Protein AF-A0A7K2VUW6-F1 (afdb_monomer_lite)

Secondary structure (DSSP, 8-state):
-BPPPTTS-SEETTEEEEEEEEEETTEEEEEEEETTS-EEEEEEE-HHHHT-HHHHHHHHHHHHHHHH--STTS-------TT---

Radius of gyration: 1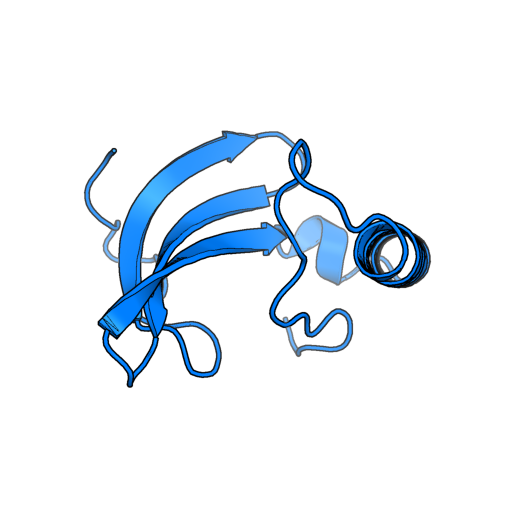3.23 Å; chains: 1; bounding box: 30×30×33 Å

pLDDT: mean 92.98, std 4.4, range [75.75, 98.12]

Foldseek 3Di:
DAADDPPGDCDDVQWGFGHWPDADDQFTWTFTAGPVGDTDIDTDGDPVQLPPPVSLVVVVVVLVVQCVDDDPPHDHDPDDDSPDDD

Sequence (86 aa):
MQPLGADEPAAVGPYRLLGRLGSGGMGRVYLGRSAGGRTVAVKIVHPQYALDEEFRARFRREVAAARRVGGAWTAPVLDADPDAPV

Structure (mmCIF, N/CA/C/O backbone):
data_AF-A0A7K2VUW6-F1
#
_entry.id   AF-A0A7K2VUW6-F1
#
loop_
_atom_site.group_PDB
_atom_site.id
_atom_site.type_symbol
_atom_site.label_atom_id
_atom_site.label_alt_id
_atom_site.label_comp_id
_atom_site.label_asym_id
_atom_site.label_entity_id
_atom_site.label_seq_id
_atom_site.pdbx_PDB_ins_code
_atom_site.Cartn_x
_atom_site.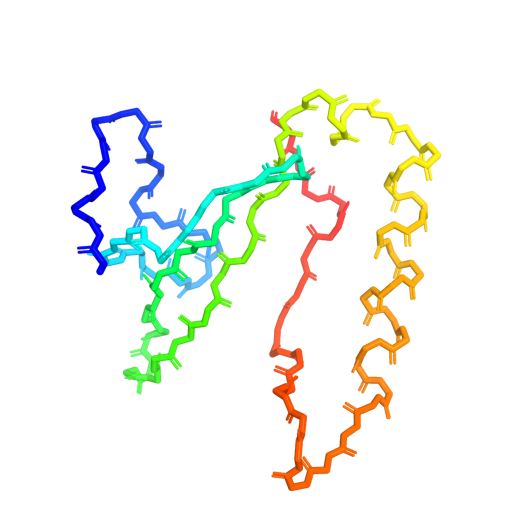Cartn_y
_atom_site.Cartn_z
_atom_site.occupancy
_atom_site.B_iso_or_equiv
_atom_site.auth_seq_id
_atom_site.auth_comp_id
_atom_site.auth_asym_id
_atom_site.auth_atom_id
_atom_site.pdbx_PDB_model_num
ATOM 1 N N . MET A 1 1 ? 2.623 15.723 5.083 1.00 79.38 1 MET A N 1
ATOM 2 C CA . MET A 1 1 ? 1.977 15.037 3.944 1.00 79.38 1 MET A CA 1
ATOM 3 C C . MET A 1 1 ? 2.029 15.967 2.748 1.00 79.38 1 MET A C 1
ATOM 5 O O . MET A 1 1 ? 1.767 17.149 2.927 1.00 79.38 1 MET A O 1
ATOM 9 N N . GLN A 1 2 ? 2.403 15.456 1.580 1.00 92.62 2 GLN A N 1
ATOM 10 C CA . GLN A 1 2 ? 2.421 16.211 0.325 1.00 92.62 2 GLN A CA 1
ATOM 11 C C . GLN A 1 2 ? 1.184 15.855 -0.520 1.00 92.62 2 GLN A C 1
ATOM 13 O O . GLN A 1 2 ? 0.693 14.728 -0.397 1.00 92.62 2 GLN A O 1
ATOM 18 N N . PRO A 1 3 ? 0.671 16.771 -1.360 1.00 94.19 3 PRO A N 1
ATOM 19 C CA . PRO A 1 3 ? -0.343 16.439 -2.360 1.00 94.19 3 PRO A CA 1
ATOM 20 C C . PRO A 1 3 ? 0.129 15.315 -3.292 1.00 94.19 3 PRO A C 1
ATOM 22 O O . PRO A 1 3 ? 1.335 15.111 -3.446 1.00 94.19 3 PRO A O 1
ATOM 25 N N . LEU A 1 4 ? -0.814 14.595 -3.904 1.00 95.62 4 LEU A N 1
ATOM 26 C CA . LEU A 1 4 ? -0.486 13.642 -4.967 1.00 95.62 4 LEU A CA 1
ATOM 27 C C . LEU A 1 4 ? 0.024 14.397 -6.200 1.00 95.62 4 LEU A C 1
ATOM 29 O O . LEU A 1 4 ? -0.540 15.428 -6.572 1.00 95.62 4 LEU A O 1
ATOM 33 N N . GLY A 1 5 ? 1.084 13.883 -6.818 1.00 91.75 5 GLY A N 1
ATOM 34 C CA . GLY A 1 5 ? 1.536 14.335 -8.133 1.00 91.75 5 GLY A CA 1
ATOM 35 C C . GLY A 1 5 ? 0.577 13.904 -9.247 1.00 91.75 5 GLY A C 1
ATOM 36 O O . GLY A 1 5 ? -0.209 12.978 -9.065 1.00 91.75 5 GLY A O 1
ATOM 37 N N . ALA A 1 6 ? 0.668 14.552 -10.411 1.00 90.56 6 ALA A N 1
ATOM 38 C CA . ALA A 1 6 ? -0.169 14.230 -11.573 1.00 90.56 6 ALA A CA 1
ATOM 39 C C . ALA A 1 6 ? 0.017 12.782 -12.066 1.00 90.56 6 ALA A C 1
ATOM 41 O O . ALA A 1 6 ? -0.939 12.159 -12.515 1.00 90.56 6 ALA A O 1
ATOM 42 N N . ASP A 1 7 ? 1.227 12.241 -11.912 1.00 89.88 7 ASP A N 1
ATOM 43 C CA . ASP A 1 7 ? 1.588 10.888 -12.353 1.00 89.88 7 ASP A CA 1
ATOM 44 C C . ASP A 1 7 ? 1.392 9.829 -11.253 1.00 89.88 7 ASP A C 1
ATOM 46 O O . ASP A 1 7 ? 1.775 8.669 -11.413 1.00 89.88 7 ASP A O 1
ATOM 50 N N . GLU A 1 8 ? 0.863 10.218 -10.089 1.00 92.00 8 GLU A N 1
ATOM 51 C CA . GLU A 1 8 ? 0.622 9.296 -8.982 1.00 92.00 8 GLU A CA 1
ATOM 52 C C . GLU A 1 8 ? -0.809 8.741 -9.042 1.00 92.00 8 GLU A C 1
ATOM 54 O O . GLU A 1 8 ? -1.754 9.474 -9.343 1.00 92.00 8 GLU A O 1
ATOM 59 N N . PRO A 1 9 ? -1.009 7.447 -8.731 1.00 93.00 9 PRO A N 1
ATOM 60 C CA . PRO A 1 9 ? -2.329 6.841 -8.810 1.00 93.00 9 PRO A CA 1
ATOM 61 C C . PRO A 1 9 ? -3.295 7.498 -7.818 1.00 93.00 9 PRO A C 1
ATOM 63 O O . PRO A 1 9 ? -2.970 7.714 -6.652 1.00 93.00 9 PRO A O 1
ATOM 66 N N . ALA A 1 10 ? -4.528 7.760 -8.251 1.00 96.06 10 ALA A N 1
ATOM 67 C CA . ALA A 1 10 ? -5.571 8.279 -7.363 1.00 96.06 10 ALA A CA 1
ATOM 68 C C . ALA A 1 10 ? -6.125 7.207 -6.400 1.00 96.06 10 ALA A C 1
ATOM 70 O O . ALA A 1 10 ? -6.736 7.539 -5.380 1.00 96.06 10 ALA A O 1
ATOM 71 N N . ALA A 1 11 ? -5.928 5.922 -6.711 1.00 96.50 11 ALA A N 1
ATOM 72 C CA . ALA A 1 11 ? -6.375 4.791 -5.906 1.00 96.50 11 ALA A CA 1
ATOM 73 C C . ALA A 1 11 ? -5.483 3.556 -6.104 1.00 96.50 11 ALA A C 1
ATOM 75 O O . ALA A 1 11 ? -4.853 3.398 -7.147 1.00 96.50 11 ALA A O 1
ATOM 76 N N . VAL A 1 12 ? -5.467 2.673 -5.105 1.00 96.12 12 VAL A N 1
ATOM 77 C CA . VAL A 1 12 ? -4.826 1.350 -5.148 1.00 96.12 12 VAL A CA 1
ATOM 78 C C . VAL A 1 12 ? -5.772 0.345 -4.514 1.00 96.12 12 VAL A C 1
ATOM 80 O O . VAL A 1 12 ? -6.127 0.488 -3.340 1.00 96.12 12 VAL A O 1
ATOM 83 N N . GLY A 1 13 ? -6.192 -0.659 -5.286 1.00 94.31 13 GLY A N 1
ATOM 84 C CA . GLY A 1 13 ? -7.234 -1.589 -4.855 1.00 94.31 13 GLY A CA 1
ATOM 85 C C . GLY A 1 13 ? -8.461 -0.827 -4.316 1.00 94.31 13 GLY A C 1
ATOM 86 O O . GLY A 1 13 ? -8.921 0.115 -4.964 1.00 94.31 13 GLY A O 1
ATOM 87 N N . PRO A 1 14 ? -8.974 -1.159 -3.117 1.00 95.69 14 PRO A N 1
ATOM 88 C CA . PRO A 1 14 ? -10.141 -0.496 -2.530 1.00 95.69 14 PRO A CA 1
ATOM 89 C C . PRO A 1 14 ? -9.825 0.843 -1.828 1.00 95.69 14 PRO A C 1
ATOM 91 O O . PRO A 1 14 ? -10.695 1.398 -1.146 1.00 95.69 14 PRO A O 1
ATOM 94 N N . TYR A 1 15 ? -8.593 1.357 -1.926 1.00 97.88 15 TYR A N 1
ATOM 95 C CA . TYR A 1 15 ? -8.140 2.529 -1.174 1.00 97.88 15 TYR A CA 1
ATOM 96 C C . TYR A 1 15 ? -7.947 3.748 -2.075 1.00 97.88 15 TYR A C 1
ATOM 98 O O . TYR A 1 15 ? -7.078 3.763 -2.946 1.00 97.88 15 TYR A O 1
ATOM 106 N N . ARG A 1 16 ? -8.694 4.823 -1.804 1.00 98.00 16 ARG A N 1
ATOM 107 C CA . ARG A 1 16 ? -8.473 6.132 -2.436 1.00 98.00 16 ARG A CA 1
ATOM 108 C C . ARG A 1 16 ? -7.269 6.813 -1.797 1.00 98.00 16 ARG A C 1
ATOM 110 O O . ARG A 1 16 ? -7.260 6.986 -0.577 1.00 98.00 16 ARG A O 1
ATOM 117 N N . LEU A 1 17 ? -6.297 7.250 -2.590 1.00 98.06 17 LEU A N 1
ATOM 118 C CA . LEU A 1 17 ? -5.136 7.979 -2.087 1.00 98.06 17 LEU A CA 1
ATOM 119 C C . LEU A 1 17 ? -5.493 9.456 -1.864 1.00 98.06 17 LEU A C 1
ATOM 121 O O . LEU A 1 17 ? -6.250 10.064 -2.619 1.00 98.06 17 LEU A O 1
ATOM 125 N N . LEU A 1 18 ? -4.983 10.026 -0.777 1.00 97.44 18 LEU A N 1
ATOM 126 C CA . LEU A 1 18 ? -5.249 11.400 -0.341 1.00 97.44 18 LEU A CA 1
ATOM 127 C C . LEU A 1 18 ? -4.004 12.290 -0.408 1.00 97.44 18 LEU A C 1
ATOM 129 O O . LEU A 1 18 ? -4.120 13.511 -0.433 1.00 97.44 18 LEU A O 1
ATOM 133 N N . GLY A 1 19 ? -2.820 11.687 -0.399 1.00 97.25 19 GLY A N 1
ATOM 134 C CA . GLY A 1 19 ? -1.547 12.394 -0.412 1.00 97.25 19 GLY A CA 1
ATOM 135 C C . GLY A 1 19 ? -0.390 11.462 -0.082 1.00 97.25 19 GLY A C 1
ATOM 136 O O . GLY A 1 19 ? -0.587 10.338 0.385 1.00 97.25 19 GLY A O 1
ATOM 137 N N . ARG A 1 20 ? 0.834 11.932 -0.302 1.00 97.19 20 ARG A N 1
ATOM 138 C CA . ARG A 1 20 ? 2.055 11.187 0.000 1.00 97.19 20 ARG A CA 1
ATOM 139 C C . ARG A 1 20 ? 2.519 11.459 1.430 1.00 97.19 20 ARG A C 1
ATOM 141 O O . ARG A 1 20 ? 2.672 12.610 1.851 1.00 97.19 20 ARG A O 1
ATOM 148 N N . LEU A 1 21 ? 2.759 10.387 2.178 1.00 96.69 21 LEU A N 1
ATOM 149 C CA . LEU A 1 21 ? 3.336 10.431 3.522 1.00 96.69 21 LEU A CA 1
ATOM 150 C C . LEU A 1 21 ? 4.864 10.428 3.471 1.00 96.69 21 LEU A C 1
ATOM 152 O O . LEU A 1 21 ? 5.492 11.140 4.247 1.00 96.69 21 LEU A O 1
ATOM 156 N N . GLY A 1 22 ? 5.452 9.683 2.533 1.00 95.62 22 GLY A N 1
ATOM 157 C CA . GLY A 1 22 ? 6.898 9.634 2.345 1.00 95.62 22 GLY A CA 1
ATOM 158 C C . GLY A 1 22 ? 7.317 8.830 1.117 1.00 95.62 22 GLY A C 1
ATOM 159 O O . GLY A 1 22 ? 6.508 8.154 0.480 1.00 95.62 22 GLY A O 1
ATOM 160 N N . SER A 1 23 ? 8.601 8.903 0.793 1.00 94.56 23 SER A N 1
ATOM 161 C CA . SER A 1 23 ? 9.241 8.133 -0.273 1.00 94.56 23 SER A CA 1
ATOM 162 C C . SER A 1 23 ? 10.634 7.709 0.172 1.00 94.56 23 SER A C 1
ATOM 164 O O . SER A 1 23 ? 11.334 8.492 0.809 1.00 94.56 23 SER A O 1
ATOM 166 N N . GLY A 1 24 ? 11.042 6.497 -0.183 1.00 90.81 24 GLY A N 1
ATOM 167 C CA . GLY A 1 24 ? 12.378 5.978 0.093 1.00 90.81 24 GLY A CA 1
ATOM 168 C C . GLY A 1 24 ? 12.808 4.960 -0.956 1.00 90.81 24 GLY A C 1
ATOM 169 O O . GLY A 1 24 ? 12.136 4.794 -1.976 1.00 90.81 24 GLY A O 1
ATOM 170 N N . GLY A 1 25 ? 13.916 4.264 -0.684 1.00 88.81 25 GLY A N 1
ATOM 171 C CA . GLY A 1 25 ? 14.548 3.351 -1.642 1.00 88.81 25 GLY A C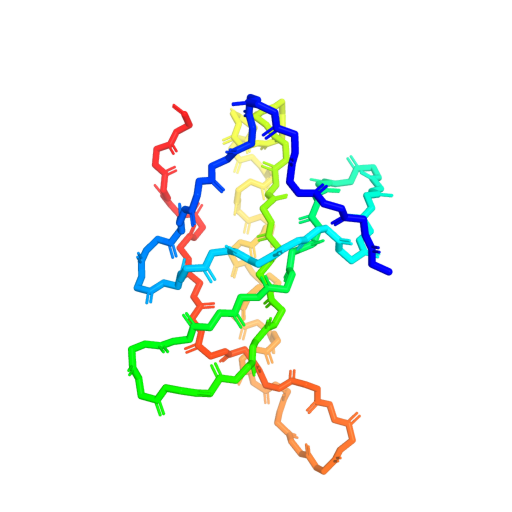A 1
ATOM 172 C C . GLY A 1 25 ? 13.588 2.316 -2.227 1.00 88.81 25 GLY A C 1
ATOM 173 O O . GLY A 1 25 ? 13.513 2.182 -3.434 1.00 88.81 25 GLY A O 1
ATOM 174 N N . MET A 1 26 ? 12.781 1.652 -1.396 1.00 91.44 26 MET A N 1
ATOM 175 C CA . MET A 1 26 ? 11.886 0.573 -1.843 1.00 91.44 26 MET A CA 1
ATOM 176 C C . MET A 1 26 ? 10.610 1.065 -2.549 1.00 91.44 26 MET A C 1
ATOM 178 O O . MET A 1 26 ? 9.969 0.298 -3.263 1.00 91.44 26 MET A O 1
ATOM 182 N N . GLY A 1 27 ? 10.184 2.310 -2.319 1.00 93.88 27 GLY A N 1
ATOM 183 C CA . GLY A 1 27 ? 8.863 2.742 -2.765 1.00 93.88 27 GLY A CA 1
ATOM 184 C C . GLY A 1 27 ? 8.355 4.028 -2.132 1.00 93.88 27 GLY A C 1
ATOM 185 O O . GLY A 1 27 ? 9.096 4.812 -1.529 1.00 93.88 27 GLY A O 1
ATOM 186 N N . ARG A 1 28 ? 7.047 4.231 -2.256 1.00 95.62 28 ARG A N 1
ATOM 187 C CA . ARG A 1 28 ? 6.319 5.384 -1.719 1.00 95.62 28 ARG A CA 1
ATOM 188 C C . ARG A 1 28 ? 5.246 4.921 -0.744 1.00 95.62 28 ARG A C 1
ATOM 190 O O . ARG A 1 28 ? 4.693 3.833 -0.882 1.00 95.62 28 ARG A O 1
ATOM 197 N N . VAL A 1 29 ? 4.965 5.755 0.250 1.00 96.94 29 VAL A N 1
ATOM 198 C CA . VAL A 1 29 ? 3.896 5.532 1.224 1.00 96.94 29 VAL A CA 1
ATOM 199 C C . VAL A 1 29 ? 2.889 6.661 1.096 1.00 96.94 29 VAL A C 1
ATOM 201 O O . VAL A 1 29 ? 3.248 7.838 1.165 1.00 96.94 29 VAL A O 1
ATOM 204 N N . TYR A 1 30 ? 1.626 6.293 0.943 1.00 98.06 30 TYR A N 1
ATOM 205 C CA . TYR A 1 30 ? 0.506 7.199 0.749 1.00 98.06 30 TYR A CA 1
ATOM 206 C C . TYR A 1 30 ? -0.464 7.131 1.920 1.00 98.06 30 TYR A C 1
ATOM 208 O O . TYR A 1 30 ? -0.658 6.078 2.529 1.00 98.06 30 TYR A O 1
ATOM 216 N N . LEU A 1 31 ? -1.102 8.262 2.208 1.00 98.00 31 LEU A N 1
ATOM 217 C CA . LEU A 1 31 ? -2.296 8.308 3.032 1.00 98.00 31 LEU A CA 1
ATOM 218 C C . LEU A 1 31 ? -3.464 7.847 2.166 1.00 98.00 31 LEU A C 1
ATOM 220 O O . LEU A 1 31 ? -3.741 8.463 1.139 1.00 98.00 31 LEU A O 1
ATOM 224 N N . GLY A 1 32 ? -4.146 6.789 2.580 1.00 97.94 32 GLY A N 1
ATOM 225 C CA . GLY A 1 32 ? -5.315 6.252 1.899 1.00 97.94 32 GLY A CA 1
ATOM 226 C C . GLY A 1 32 ? -6.577 6.335 2.751 1.00 97.94 32 GLY A C 1
ATOM 227 O O . GLY A 1 32 ? -6.522 6.433 3.981 1.00 97.94 32 GLY A O 1
ATOM 228 N N . ARG A 1 33 ? -7.731 6.242 2.093 1.00 98.12 33 ARG A N 1
ATOM 229 C CA . ARG A 1 33 ? -9.037 6.044 2.724 1.00 98.12 33 ARG A CA 1
ATOM 230 C C . ARG A 1 33 ? -9.710 4.817 2.117 1.00 98.12 33 ARG A C 1
ATOM 232 O O . ARG A 1 33 ? -9.841 4.727 0.900 1.00 98.12 33 ARG A O 1
ATOM 239 N N . SER A 1 34 ? -10.146 3.895 2.967 1.00 97.25 34 SER A N 1
ATOM 240 C CA . SER A 1 34 ? -11.052 2.813 2.560 1.00 97.25 34 SER A CA 1
ATOM 241 C C . SER A 1 34 ? -12.462 3.343 2.276 1.00 97.25 34 SER A C 1
ATOM 243 O O . SER A 1 34 ? -12.827 4.422 2.754 1.00 97.25 34 SER A O 1
ATOM 245 N N . ALA A 1 35 ? -13.281 2.551 1.578 1.00 94.44 35 ALA A N 1
ATOM 246 C CA . ALA A 1 35 ? -14.697 2.856 1.351 1.00 94.44 35 ALA A CA 1
ATOM 247 C C . ALA A 1 35 ? -15.480 3.093 2.660 1.00 94.44 35 ALA A C 1
ATOM 249 O O . ALA A 1 35 ? -16.323 3.980 2.722 1.00 94.44 35 ALA A O 1
ATOM 250 N N . GLY A 1 36 ? -15.143 2.367 3.733 1.00 95.25 36 GLY A N 1
ATOM 251 C CA . GLY A 1 36 ? -15.739 2.539 5.065 1.00 95.25 36 GLY A CA 1
ATOM 252 C C . GLY A 1 36 ? -15.206 3.736 5.865 1.00 95.25 36 GLY A C 1
ATOM 253 O O . GLY A 1 36 ? -15.462 3.834 7.059 1.00 95.25 36 GLY A O 1
ATOM 254 N N . GLY A 1 37 ? -14.403 4.619 5.262 1.00 96.31 37 GLY A N 1
ATOM 255 C CA . GLY A 1 37 ? -13.887 5.825 5.917 1.00 96.31 37 GLY A CA 1
ATOM 256 C C . GLY A 1 37 ? -12.657 5.613 6.807 1.00 96.31 37 GLY A C 1
ATOM 257 O O . GLY A 1 37 ? -12.095 6.590 7.303 1.00 96.31 37 GLY A O 1
ATOM 258 N N . ARG A 1 38 ? -12.169 4.374 6.971 1.00 96.56 38 ARG A N 1
ATOM 259 C CA . ARG A 1 38 ? -10.916 4.109 7.696 1.00 96.56 38 ARG A CA 1
ATOM 260 C C . ARG A 1 38 ? -9.729 4.709 6.948 1.00 96.56 38 ARG A C 1
ATOM 262 O O . ARG A 1 38 ? -9.548 4.435 5.759 1.00 96.56 38 ARG A O 1
ATOM 269 N N . THR A 1 39 ? -8.916 5.474 7.667 1.00 97.38 39 THR A N 1
ATOM 270 C CA . THR A 1 39 ? -7.632 6.003 7.197 1.00 97.38 39 THR A CA 1
ATOM 271 C C . THR A 1 39 ? -6.551 4.925 7.284 1.00 97.38 39 THR A C 1
ATOM 273 O O . THR A 1 39 ? -6.459 4.223 8.292 1.00 97.38 39 THR A O 1
ATOM 276 N N . VAL A 1 40 ? -5.741 4.785 6.234 1.00 97.69 40 VAL A N 1
ATOM 277 C CA . VAL A 1 40 ? -4.711 3.740 6.108 1.00 97.69 40 VAL A CA 1
ATOM 278 C C . VAL A 1 40 ? -3.408 4.305 5.542 1.00 97.69 40 VAL A C 1
ATOM 280 O O . VAL A 1 40 ? -3.413 5.343 4.881 1.00 97.69 40 VAL A O 1
ATOM 283 N N . ALA A 1 41 ? -2.296 3.609 5.771 1.00 97.50 41 ALA A N 1
ATOM 284 C CA . ALA A 1 41 ? -1.054 3.830 5.038 1.00 97.50 41 ALA A CA 1
ATOM 285 C C . ALA A 1 41 ? -0.937 2.777 3.926 1.00 97.50 41 ALA A C 1
ATOM 287 O O . ALA A 1 41 ? -1.012 1.582 4.208 1.00 97.50 41 ALA A O 1
ATOM 288 N N . VAL A 1 42 ? -0.752 3.211 2.678 1.00 97.12 42 VAL A N 1
ATOM 289 C CA . VAL A 1 42 ? -0.579 2.330 1.511 1.00 97.12 42 VAL A CA 1
ATOM 290 C C . VAL A 1 42 ? 0.859 2.445 1.025 1.00 97.12 42 VAL A C 1
ATOM 292 O O . VAL A 1 42 ? 1.278 3.521 0.601 1.00 97.12 42 VAL A O 1
ATOM 295 N N . LYS A 1 43 ? 1.629 1.356 1.094 1.00 95.94 43 LYS A N 1
ATOM 296 C CA . LYS A 1 43 ? 3.002 1.302 0.576 1.00 95.94 43 LYS A CA 1
ATOM 297 C C . LYS A 1 43 ? 2.992 0.683 -0.819 1.00 95.94 43 LYS A C 1
ATOM 299 O O . LYS A 1 43 ? 2.614 -0.473 -0.962 1.00 95.94 43 LYS A O 1
ATOM 304 N N . ILE A 1 44 ? 3.434 1.444 -1.816 1.00 95.25 44 ILE A N 1
ATOM 305 C CA . ILE A 1 44 ? 3.604 0.987 -3.199 1.00 95.25 44 ILE A CA 1
ATOM 306 C C . ILE A 1 44 ? 5.099 0.847 -3.466 1.00 95.25 44 ILE A C 1
ATOM 308 O O . ILE A 1 44 ? 5.869 1.774 -3.199 1.00 95.25 44 ILE A O 1
ATOM 312 N N . VAL A 1 45 ? 5.508 -0.316 -3.962 1.00 94.56 45 VAL A N 1
ATOM 313 C CA . VAL A 1 45 ? 6.895 -0.608 -4.337 1.00 94.56 45 VAL A CA 1
ATOM 314 C C . VAL A 1 45 ? 7.193 -0.006 -5.714 1.00 94.56 45 VAL A C 1
ATOM 316 O O . VAL A 1 45 ? 6.325 -0.006 -6.581 1.00 94.56 45 VAL A O 1
ATOM 319 N N . HIS A 1 46 ? 8.406 0.513 -5.935 1.00 92.88 46 HIS A N 1
ATOM 320 C CA . HIS A 1 46 ? 8.783 1.023 -7.262 1.00 92.88 46 HIS A CA 1
ATOM 321 C C . HIS A 1 46 ? 8.837 -0.103 -8.316 1.00 92.88 46 HIS A C 1
ATOM 323 O O . HIS A 1 46 ? 9.333 -1.188 -7.997 1.00 92.88 46 HIS A O 1
ATOM 329 N N . PRO A 1 47 ? 8.444 0.158 -9.581 1.00 90.19 47 PRO A N 1
ATOM 330 C CA . PRO A 1 47 ? 8.434 -0.840 -10.658 1.00 90.19 47 PRO A CA 1
ATOM 331 C C . PRO A 1 47 ? 9.737 -1.636 -10.806 1.00 90.19 47 PRO A C 1
ATOM 333 O O . PRO A 1 47 ? 9.705 -2.850 -10.966 1.00 90.19 47 PRO A O 1
ATOM 336 N N . GLN A 1 48 ? 10.891 -0.977 -10.654 1.00 89.25 48 GLN A N 1
ATOM 337 C CA . GLN A 1 48 ? 12.216 -1.608 -10.747 1.00 89.25 48 GLN A CA 1
ATOM 338 C C . GLN A 1 48 ? 12.432 -2.777 -9.769 1.00 89.25 48 GLN A C 1
ATOM 340 O O . GLN A 1 48 ? 13.205 -3.678 -10.066 1.00 89.25 48 GLN A O 1
ATOM 345 N N . TYR A 1 49 ? 11.759 -2.771 -8.614 1.00 89.25 49 TYR A N 1
ATOM 346 C CA . TYR A 1 49 ? 11.791 -3.880 -7.657 1.00 89.25 49 TYR A CA 1
ATOM 347 C C . TYR A 1 49 ? 10.642 -4.862 -7.883 1.00 89.25 49 TYR A C 1
ATOM 349 O O . TYR A 1 49 ? 10.781 -6.047 -7.611 1.00 89.25 49 TYR A O 1
ATOM 357 N N . ALA A 1 50 ? 9.498 -4.385 -8.374 1.00 87.25 50 ALA A N 1
ATOM 358 C CA . ALA A 1 50 ? 8.352 -5.242 -8.658 1.00 87.25 50 ALA A CA 1
ATOM 359 C C . ALA A 1 50 ? 8.593 -6.180 -9.857 1.00 87.25 50 ALA A C 1
ATOM 361 O O . ALA A 1 50 ? 7.962 -7.230 -9.930 1.00 87.25 50 ALA A O 1
ATOM 362 N N . LEU A 1 51 ? 9.521 -5.828 -10.755 1.00 88.94 51 LEU A N 1
ATOM 363 C CA . LEU A 1 51 ? 9.984 -6.674 -11.861 1.00 88.94 51 LEU A CA 1
ATOM 364 C C . LEU A 1 51 ? 11.034 -7.721 -11.442 1.00 88.94 51 LEU A C 1
ATOM 366 O O . LEU A 1 51 ? 11.309 -8.641 -12.206 1.00 88.94 51 LEU A O 1
ATOM 370 N N . ASP A 1 52 ? 11.614 -7.602 -10.245 1.00 92.62 52 ASP A N 1
ATOM 371 C CA . ASP A 1 52 ? 12.571 -8.564 -9.695 1.00 92.62 52 ASP A CA 1
ATOM 372 C C . ASP A 1 52 ? 11.817 -9.673 -8.937 1.00 92.62 52 ASP A C 1
ATOM 374 O O . ASP A 1 52 ? 11.208 -9.450 -7.885 1.00 92.62 52 ASP A O 1
ATOM 378 N N . GLU A 1 53 ? 11.845 -10.897 -9.469 1.00 91.50 53 GLU A N 1
ATOM 379 C CA . GLU A 1 53 ? 11.151 -12.047 -8.878 1.00 91.50 53 GLU A CA 1
ATOM 380 C C . GLU A 1 53 ? 11.662 -12.414 -7.477 1.00 91.50 53 GLU A C 1
ATOM 382 O O . GLU A 1 53 ? 10.871 -12.819 -6.613 1.00 91.50 53 GLU A O 1
ATOM 387 N N . GLU A 1 54 ? 12.960 -12.245 -7.212 1.00 93.44 54 GLU A N 1
ATOM 388 C CA . GLU A 1 54 ? 13.548 -12.508 -5.899 1.00 93.44 54 GLU A CA 1
ATOM 389 C C . GLU A 1 54 ? 13.056 -11.471 -4.886 1.00 93.44 54 GLU A C 1
ATOM 391 O O . GLU A 1 54 ? 12.685 -11.801 -3.747 1.00 93.44 54 GLU A O 1
ATOM 396 N N . PHE A 1 55 ? 12.982 -10.210 -5.314 1.00 92.19 55 PHE A N 1
ATOM 397 C CA . PHE A 1 55 ? 12.367 -9.157 -4.526 1.00 92.19 55 PHE A CA 1
ATOM 398 C C . PHE A 1 55 ? 10.888 -9.454 -4.251 1.00 92.19 55 PHE A C 1
ATOM 400 O O . PHE A 1 55 ? 10.484 -9.406 -3.086 1.00 92.19 55 PHE A O 1
ATOM 407 N N . ARG A 1 56 ? 10.088 -9.828 -5.261 1.00 93.19 56 ARG A N 1
ATOM 408 C CA . ARG A 1 56 ? 8.670 -10.200 -5.065 1.00 93.19 56 ARG A CA 1
ATOM 409 C C . ARG A 1 56 ? 8.527 -11.344 -4.063 1.00 93.19 56 ARG A C 1
ATOM 411 O O . ARG A 1 56 ? 7.688 -11.281 -3.163 1.00 93.19 56 ARG A O 1
ATOM 418 N N . ALA A 1 57 ? 9.382 -12.365 -4.151 1.00 94.25 57 ALA A N 1
ATOM 419 C CA . ALA A 1 57 ? 9.379 -13.484 -3.213 1.00 94.25 57 ALA A CA 1
ATOM 420 C C . ALA A 1 57 ? 9.705 -13.047 -1.775 1.00 94.25 57 ALA A C 1
ATOM 422 O O . ALA A 1 57 ? 9.061 -13.498 -0.824 1.00 94.25 57 ALA A O 1
ATOM 423 N N . ARG A 1 58 ? 10.678 -12.149 -1.594 1.00 93.94 58 ARG A N 1
ATOM 424 C CA . ARG A 1 58 ? 10.996 -11.555 -0.287 1.00 93.94 58 ARG A CA 1
ATOM 425 C C . ARG A 1 58 ? 9.852 -10.690 0.232 1.00 93.94 58 ARG A C 1
ATOM 427 O O . ARG A 1 58 ? 9.470 -10.854 1.387 1.00 93.94 58 ARG A O 1
ATOM 434 N N . PHE A 1 59 ? 9.256 -9.861 -0.616 1.00 92.81 59 PHE A N 1
ATOM 435 C CA . PHE A 1 59 ? 8.135 -9.008 -0.242 1.00 92.81 59 PHE A CA 1
ATOM 436 C C . PHE A 1 59 ? 6.911 -9.829 0.190 1.00 92.81 59 PHE A C 1
ATOM 438 O O . PHE A 1 59 ? 6.324 -9.542 1.233 1.00 92.81 59 PHE A O 1
ATOM 445 N N . ARG A 1 60 ? 6.595 -10.930 -0.513 1.00 94.56 60 ARG A N 1
ATOM 446 C CA . ARG A 1 60 ? 5.584 -11.914 -0.074 1.00 94.56 60 ARG A CA 1
ATOM 447 C C . ARG A 1 60 ? 5.859 -12.433 1.337 1.00 94.56 60 ARG A C 1
ATOM 449 O O . ARG A 1 60 ? 4.949 -12.478 2.166 1.00 94.56 60 ARG A O 1
ATOM 456 N N . ARG A 1 61 ? 7.108 -12.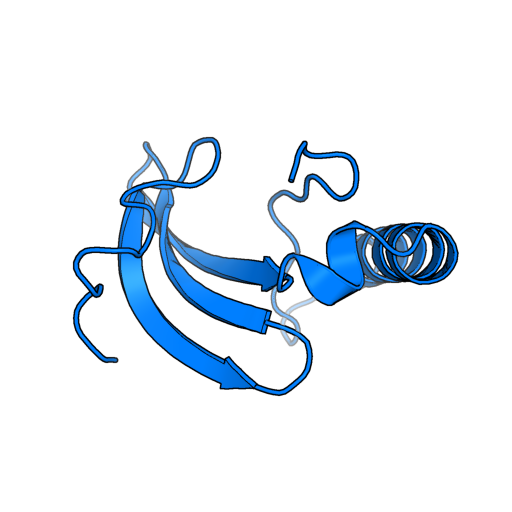815 1.624 1.00 94.81 61 ARG A N 1
ATOM 457 C CA . ARG A 1 61 ? 7.511 -13.313 2.952 1.00 94.81 61 ARG A CA 1
ATOM 458 C C . ARG A 1 61 ? 7.380 -12.238 4.030 1.00 94.81 61 ARG A C 1
ATOM 460 O O . ARG A 1 61 ? 6.874 -12.537 5.108 1.00 94.81 61 ARG A O 1
ATOM 467 N N . GLU A 1 62 ? 7.782 -11.004 3.740 1.00 92.44 62 GLU A N 1
ATOM 468 C CA . GLU A 1 62 ? 7.650 -9.873 4.665 1.00 92.44 62 GLU A CA 1
ATOM 469 C C . GLU A 1 62 ? 6.187 -9.572 4.995 1.00 92.44 62 GLU A C 1
ATOM 471 O O . GLU A 1 62 ? 5.842 -9.453 6.168 1.00 92.44 62 GLU A O 1
ATOM 476 N N . VAL A 1 63 ? 5.310 -9.523 3.987 1.00 94.12 63 VAL A N 1
ATOM 477 C CA . VAL A 1 63 ? 3.862 -9.353 4.185 1.00 94.12 63 VAL A CA 1
ATOM 478 C C . VAL A 1 63 ? 3.301 -10.475 5.059 1.00 94.12 63 VAL A C 1
ATOM 480 O O . VAL A 1 63 ? 2.5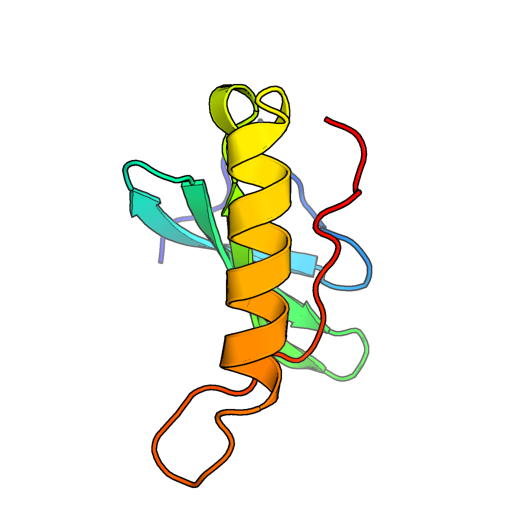63 -10.208 6.010 1.00 94.12 63 VAL A O 1
ATOM 483 N N . ALA A 1 64 ? 3.666 -11.729 4.776 1.00 93.44 64 ALA A N 1
ATOM 484 C CA . ALA A 1 64 ? 3.213 -12.878 5.555 1.00 93.44 64 ALA A CA 1
ATOM 485 C C . ALA A 1 64 ? 3.697 -12.822 7.014 1.00 93.44 64 ALA A C 1
ATOM 487 O O . ALA A 1 64 ? 2.932 -13.145 7.922 1.00 93.44 64 ALA A O 1
ATOM 488 N N . ALA A 1 65 ? 4.938 -12.390 7.251 1.00 92.38 65 ALA A N 1
ATOM 489 C CA . ALA A 1 65 ? 5.480 -12.203 8.592 1.00 92.38 65 ALA A CA 1
ATOM 490 C C . ALA A 1 65 ? 4.788 -11.044 9.325 1.00 92.38 65 ALA A C 1
ATOM 492 O O . ALA A 1 65 ? 4.326 -11.220 10.450 1.00 92.38 65 ALA A O 1
ATOM 493 N N . ALA A 1 66 ? 4.634 -9.890 8.674 1.00 91.56 66 ALA A N 1
ATOM 494 C CA . ALA A 1 66 ? 3.995 -8.710 9.248 1.00 91.56 66 ALA A CA 1
ATOM 495 C C . ALA A 1 66 ? 2.519 -8.954 9.600 1.00 91.56 66 ALA A C 1
ATOM 497 O O . ALA A 1 66 ? 2.054 -8.473 10.625 1.00 91.56 66 ALA A O 1
ATOM 498 N N . ARG A 1 67 ? 1.793 -9.770 8.821 1.00 92.94 67 ARG A N 1
ATOM 499 C CA . ARG A 1 67 ? 0.422 -10.199 9.164 1.00 92.94 67 ARG A CA 1
ATOM 500 C C . ARG A 1 67 ? 0.345 -11.026 10.451 1.00 92.94 67 ARG A C 1
ATOM 502 O O . ARG A 1 67 ? -0.700 -11.037 11.092 1.00 92.94 67 ARG A O 1
ATOM 509 N N . ARG A 1 68 ? 1.422 -11.725 10.826 1.00 91.38 68 ARG A N 1
ATOM 510 C CA . ARG A 1 68 ? 1.494 -12.501 12.080 1.00 91.38 68 ARG A CA 1
ATOM 511 C C . ARG A 1 68 ? 1.855 -11.629 13.278 1.00 91.38 68 ARG A C 1
ATOM 513 O O . ARG A 1 68 ? 1.539 -11.992 14.407 1.00 91.38 68 ARG A O 1
ATOM 520 N N . VAL A 1 69 ? 2.506 -10.493 13.039 1.00 85.81 69 VAL A N 1
ATOM 521 C CA . VAL A 1 69 ? 2.834 -9.512 14.072 1.00 85.81 69 VAL A CA 1
ATOM 522 C C . VAL A 1 69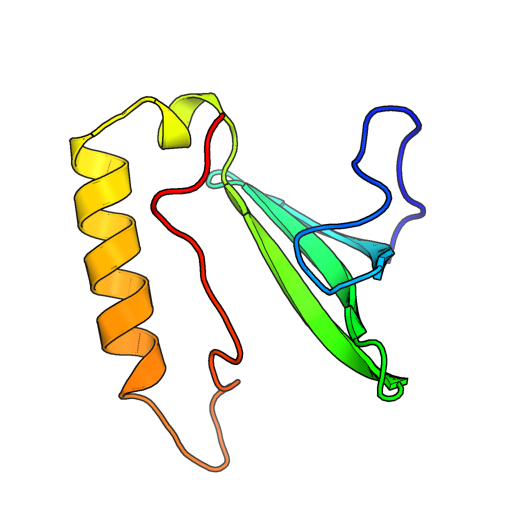 ? 1.600 -8.639 14.301 1.00 85.81 69 VAL A C 1
ATOM 524 O O . VAL A 1 69 ? 1.381 -7.637 13.631 1.00 85.81 69 VAL A O 1
ATOM 527 N N . GLY A 1 70 ? 0.751 -9.079 15.227 1.00 75.75 70 GLY A N 1
ATOM 528 C CA . GLY A 1 70 ? -0.357 -8.293 15.762 1.00 75.75 70 GLY A CA 1
ATOM 529 C C . GLY A 1 70 ? -0.054 -7.799 17.176 1.00 75.75 70 GLY A C 1
ATOM 530 O O . GLY A 1 70 ? 0.786 -8.360 17.878 1.00 75.75 70 GLY A O 1
ATOM 531 N N . GLY A 1 71 ? -0.751 -6.755 17.619 1.00 77.00 71 GLY A N 1
ATOM 532 C CA . GLY A 1 71 ? -0.692 -6.285 19.003 1.00 77.00 71 GLY A CA 1
ATOM 533 C C . GLY A 1 71 ? -0.866 -4.778 19.124 1.00 77.00 71 GLY A C 1
ATOM 534 O O . GLY A 1 71 ? -0.872 -4.059 18.129 1.00 77.00 71 GLY A O 1
ATOM 535 N N . ALA A 1 72 ? -0.970 -4.294 20.361 1.00 84.38 72 ALA A N 1
ATOM 536 C CA . ALA A 1 72 ? -1.221 -2.882 20.662 1.00 84.38 72 ALA A CA 1
ATOM 537 C C . ALA A 1 72 ? -0.152 -1.911 20.113 1.00 84.38 72 ALA A C 1
ATOM 539 O O . ALA A 1 72 ? -0.417 -0.720 19.985 1.00 84.38 72 ALA A O 1
ATOM 540 N N . TRP A 1 73 ? 1.041 -2.413 19.779 1.00 89.44 73 TRP A N 1
ATOM 541 C CA . TRP A 1 73 ? 2.224 -1.600 19.473 1.00 89.44 73 TRP A CA 1
ATOM 542 C C . TRP A 1 73 ? 2.675 -1.651 18.012 1.00 89.44 73 TRP A C 1
ATOM 544 O O . TRP A 1 73 ? 3.677 -1.032 17.662 1.00 89.44 73 TRP A O 1
ATOM 554 N N . THR A 1 74 ? 1.973 -2.391 17.151 1.00 89.75 74 THR A N 1
ATOM 555 C CA . THR A 1 74 ? 2.345 -2.537 15.736 1.00 89.75 74 THR A CA 1
ATOM 556 C C . THR A 1 74 ? 1.167 -2.219 14.828 1.00 89.75 74 THR A C 1
ATOM 558 O O . THR A 1 74 ? 0.013 -2.500 15.150 1.00 89.75 74 THR A O 1
ATOM 561 N N . ALA A 1 75 ? 1.450 -1.590 13.686 1.00 90.44 75 ALA A N 1
ATOM 562 C CA . ALA A 1 75 ? 0.425 -1.314 12.691 1.00 90.44 75 ALA A CA 1
ATOM 563 C C . ALA A 1 75 ? 0.048 -2.625 11.976 1.00 90.44 75 ALA A C 1
ATOM 565 O O . ALA A 1 75 ? 0.923 -3.237 11.359 1.00 90.44 75 ALA A O 1
ATOM 566 N N . PRO A 1 76 ? -1.224 -3.062 12.021 1.00 92.19 76 PRO A N 1
ATOM 567 C CA . PRO A 1 76 ? -1.628 -4.296 11.366 1.00 92.19 76 PRO A CA 1
ATOM 568 C C . PRO A 1 76 ? -1.617 -4.130 9.845 1.00 92.19 76 PRO A C 1
ATOM 570 O O . PRO A 1 76 ? -2.055 -3.106 9.311 1.00 92.19 76 PRO A O 1
ATOM 573 N N . VAL A 1 77 ? -1.187 -5.174 9.138 1.00 94.06 77 VAL A N 1
ATOM 574 C CA . VAL A 1 77 ? -1.350 -5.266 7.682 1.00 94.06 77 VAL A CA 1
ATOM 575 C C . VAL A 1 77 ? -2.812 -5.585 7.377 1.00 94.06 77 VAL A C 1
ATOM 577 O O . VAL A 1 77 ? -3.286 -6.674 7.691 1.00 94.06 77 VAL A O 1
ATOM 580 N N . LEU A 1 78 ? -3.526 -4.632 6.776 1.00 93.81 78 LEU A N 1
ATOM 581 C CA . LEU A 1 78 ? -4.956 -4.768 6.467 1.00 93.81 78 LEU A CA 1
ATOM 582 C C . LEU A 1 78 ? -5.207 -5.518 5.163 1.00 93.81 78 LEU A C 1
ATOM 584 O O . LEU A 1 78 ? -6.132 -6.316 5.079 1.00 93.81 78 LEU A O 1
ATOM 588 N N . ASP A 1 79 ? -4.376 -5.248 4.165 1.00 94.38 79 ASP A N 1
ATOM 589 C CA . ASP A 1 79 ? -4.427 -5.852 2.844 1.00 94.38 79 ASP A CA 1
ATOM 590 C C . ASP A 1 79 ? -3.023 -5.791 2.226 1.00 94.38 79 ASP A C 1
ATOM 592 O O . ASP A 1 79 ? -2.176 -5.009 2.672 1.00 94.38 79 ASP A O 1
ATOM 596 N N . ALA A 1 80 ? -2.754 -6.659 1.258 1.00 95.19 80 ALA A N 1
ATOM 597 C CA . ALA A 1 80 ? -1.530 -6.656 0.471 1.00 95.19 80 ALA A CA 1
ATOM 598 C C . ALA A 1 80 ? -1.714 -7.503 -0.790 1.00 95.19 80 ALA A C 1
ATOM 600 O O . ALA A 1 80 ? -2.152 -8.650 -0.693 1.00 95.19 80 ALA A O 1
ATOM 601 N N . ASP A 1 81 ? -1.270 -6.962 -1.923 1.00 95.00 81 ASP A N 1
ATOM 602 C CA . ASP A 1 81 ? -1.160 -7.679 -3.189 1.00 95.00 81 ASP A CA 1
ATOM 603 C C . ASP A 1 81 ? 0.298 -7.632 -3.686 1.00 95.00 81 ASP A C 1
ATOM 605 O O . ASP A 1 81 ? 0.706 -6.688 -4.365 1.00 95.00 81 ASP A O 1
ATOM 609 N N . PRO A 1 82 ? 1.132 -8.602 -3.280 1.00 92.12 82 PRO A N 1
ATOM 610 C CA . PRO A 1 82 ? 2.514 -8.704 -3.740 1.00 92.12 82 PRO A CA 1
ATOM 611 C C . PRO A 1 82 ? 2.629 -9.279 -5.161 1.00 92.12 82 PRO A C 1
ATOM 613 O O . PRO A 1 82 ? 3.730 -9.293 -5.714 1.00 92.12 82 PRO A O 1
ATOM 616 N N . ASP A 1 83 ? 1.519 -9.761 -5.729 1.00 91.31 83 ASP A N 1
ATOM 617 C CA . ASP A 1 83 ? 1.456 -10.387 -7.045 1.00 91.31 83 ASP A CA 1
ATOM 618 C C . ASP A 1 83 ? 0.794 -9.486 -8.103 1.00 91.31 83 ASP A C 1
ATOM 620 O O . ASP A 1 83 ? 0.717 -9.880 -9.270 1.00 91.31 83 ASP A O 1
ATOM 624 N N . ALA A 1 84 ? 0.435 -8.256 -7.720 1.00 90.75 84 ALA A N 1
ATOM 625 C CA . ALA A 1 84 ? -0.110 -7.226 -8.590 1.00 90.75 84 ALA A CA 1
ATOM 626 C C . ALA A 1 84 ? 0.738 -7.022 -9.866 1.00 90.75 84 ALA A C 1
ATOM 628 O O . ALA A 1 84 ? 1.975 -7.133 -9.816 1.00 90.75 84 ALA A O 1
ATOM 629 N N . PRO A 1 85 ? 0.089 -6.709 -11.004 1.00 87.00 85 PRO A N 1
ATOM 630 C CA . PRO A 1 85 ? 0.785 -6.316 -12.223 1.00 87.00 85 PRO A CA 1
ATOM 631 C C . PRO A 1 85 ? 1.542 -4.994 -12.022 1.00 87.00 85 PRO A C 1
ATOM 633 O O . PRO A 1 85 ? 1.147 -4.166 -11.198 1.00 87.00 85 PRO A O 1
ATOM 636 N N . VAL A 1 86 ? 2.633 -4.825 -12.776 1.00 83.06 86 VAL A N 1
ATOM 637 C CA . VAL A 1 86 ? 3.480 -3.616 -12.784 1.00 83.06 86 VAL A CA 1
ATOM 638 C C . VAL A 1 86 ? 2.988 -2.619 -13.820 1.00 83.06 86 VAL A C 1
ATOM 640 O O . VAL A 1 86 ? 2.651 -3.072 -14.937 1.00 83.06 86 VAL A O 1
#